Protein AF-A0A7C2B8N5-F1 (afdb_monomer)

pLDDT: mean 96.82, std 4.39, range [64.5, 98.81]

Radius of gyration: 12.58 Å; Cα contacts (8 Å, |Δi|>4): 147; chains: 1; bounding box: 30×23×36 Å

Solvent-accessible surface area (backbone atoms only — not comparable to full-atom values): 4680 Å² total; per-residue (Å²): 63,78,80,43,49,67,46,36,56,70,72,40,54,46,39,40,76,41,61,81,78,82,74,88,53,50,61,66,39,82,42,76,41,60,43,85,88,76,62,50,72,46,35,35,23,34,25,64,42,22,41,72,56,55,73,77,50,73,66,58,68,32,26,47,59,74,46,32,58,76,34,74,66,43,25,71,74,68,67,57,129

Secondary structure (DSSP, 8-state):
-TTTHHHHTTTPPEEGGG--------TT-EEEEE-TTT--EEEEEEESS-HHHHHH-SSSEEEEEEEETTSHHHHHHH---

Nearest PDB structures (foldseek):
  3d79-assembly1_A  TM=9.482E-01  e=1.848E-07  Pyrococcus horikoshii
  1q7h-assembly1_A  TM=9.330E-01  e=6.823E-07  Thermoplasma acidophilum DSM 1728
  5vyc-assembly6_k6  TM=9.193E-01  e=3.663E-05  Homo sapiens
  3r90-assembly1_D  TM=9.003E-01  e=7.513E-05  Homo sapiens
  3zv0-assembly1_C  TM=9.008E-01  e=5.591E-03  Saccharomyces cerevisiae S288C

Mean predicted aligned error: 2.44 Å

Foldseek 3Di:
DVVCVVVVLVQDFDKLQNDDDDDFDAQQDKDFDADPPPRDTFFIFGARHTPVVSVVDRTDGGTRTDDGCPDPVNCVVPVDD

Structure (mmCIF, N/CA/C/O backbone):
data_AF-A0A7C2B8N5-F1
#
_entry.id   AF-A0A7C2B8N5-F1
#
loop_
_atom_site.group_PDB
_atom_site.id
_atom_site.type_symbol
_atom_site.label_atom_id
_atom_site.label_alt_id
_atom_site.label_comp_id
_atom_site.label_asym_id
_atom_site.label_entity_id
_atom_site.label_seq_id
_atom_site.pdbx_PDB_ins_code
_atom_site.Cartn_x
_atom_site.Cartn_y
_atom_site.Cartn_z
_atom_site.occupancy
_atom_site.B_iso_or_equiv
_atom_site.auth_seq_id
_atom_site.auth_comp_id
_atom_site.auth_asym_id
_atom_site.auth_atom_id
_atom_site.pdbx_PDB_model_num
ATOM 1 N N . ASP A 1 1 ? 2.722 6.479 4.773 1.00 96.50 1 ASP A N 1
ATOM 2 C CA . ASP A 1 1 ? 3.672 7.589 4.877 1.00 96.50 1 ASP A CA 1
ATOM 3 C C . ASP A 1 1 ? 4.777 7.315 3.867 1.00 96.50 1 ASP A C 1
ATOM 5 O O . ASP A 1 1 ? 4.738 6.290 3.187 1.00 96.50 1 ASP A O 1
ATOM 9 N N . MET A 1 2 ? 5.757 8.205 3.750 1.00 97.56 2 MET A N 1
ATOM 10 C CA . MET A 1 2 ? 6.865 7.990 2.816 1.00 97.56 2 MET A CA 1
ATOM 11 C C . MET A 1 2 ? 7.816 6.864 3.249 1.00 97.56 2 MET A C 1
ATOM 13 O O . MET A 1 2 ? 8.504 6.299 2.403 1.00 97.56 2 MET A O 1
ATOM 17 N N . GLY A 1 3 ? 7.829 6.489 4.533 1.00 97.56 3 GLY A N 1
ATOM 18 C CA . GLY A 1 3 ? 8.642 5.384 5.044 1.00 97.56 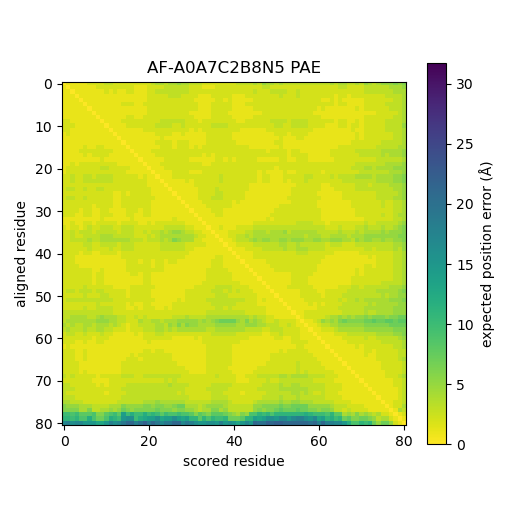3 GLY A CA 1
ATOM 19 C C . GLY A 1 3 ? 8.154 4.015 4.567 1.00 97.56 3 GLY A C 1
ATOM 20 O O . GLY A 1 3 ? 8.968 3.143 4.280 1.00 97.56 3 GLY A O 1
ATOM 21 N N . ALA A 1 4 ? 6.841 3.833 4.408 1.00 97.69 4 ALA A N 1
ATOM 22 C CA . ALA A 1 4 ? 6.246 2.585 3.927 1.00 97.69 4 ALA A CA 1
ATOM 23 C C . ALA A 1 4 ? 6.470 2.328 2.423 1.00 97.69 4 ALA A C 1
ATOM 25 O O . ALA A 1 4 ? 6.564 1.172 2.004 1.00 97.69 4 ALA A O 1
ATOM 26 N N . VAL A 1 5 ? 6.586 3.387 1.613 1.00 98.12 5 VAL A N 1
ATOM 27 C CA . VAL A 1 5 ? 6.698 3.313 0.142 1.00 98.12 5 VAL A CA 1
ATOM 28 C C . VAL A 1 5 ? 7.799 2.354 -0.341 1.00 98.12 5 VAL A C 1
ATOM 30 O O . VAL A 1 5 ? 7.473 1.436 -1.098 1.00 98.12 5 VAL A O 1
ATOM 33 N N . PRO A 1 6 ? 9.079 2.477 0.075 1.00 97.94 6 PRO A N 1
ATOM 34 C CA . PRO A 1 6 ? 10.130 1.577 -0.402 1.00 97.94 6 PRO A CA 1
ATOM 35 C C . PRO A 1 6 ? 9.891 0.116 -0.013 1.00 97.94 6 PRO A C 1
ATOM 37 O O . PRO A 1 6 ? 10.324 -0.780 -0.729 1.00 97.94 6 PRO A O 1
ATOM 40 N N . HIS A 1 7 ? 9.198 -0.160 1.093 1.00 98.31 7 HIS A N 1
ATOM 41 C CA . HIS A 1 7 ? 8.891 -1.534 1.487 1.00 98.31 7 HIS A CA 1
ATOM 42 C C . HIS A 1 7 ? 7.823 -2.150 0.583 1.00 98.31 7 HIS A C 1
ATOM 44 O O . HIS A 1 7 ? 7.983 -3.282 0.129 1.00 98.31 7 HIS A O 1
ATOM 50 N N . ILE A 1 8 ? 6.768 -1.398 0.268 1.00 98.38 8 ILE A N 1
ATOM 51 C CA . ILE A 1 8 ? 5.695 -1.866 -0.618 1.00 98.38 8 ILE A CA 1
ATOM 52 C C . ILE A 1 8 ? 6.223 -2.042 -2.051 1.00 98.38 8 ILE A C 1
ATOM 54 O O . ILE A 1 8 ? 5.923 -3.044 -2.692 1.00 98.38 8 ILE A O 1
ATOM 58 N N . LEU A 1 9 ? 7.111 -1.154 -2.516 1.00 97.62 9 LEU A N 1
ATOM 59 C CA . LEU A 1 9 ? 7.842 -1.315 -3.785 1.00 97.62 9 LEU A CA 1
ATOM 60 C C . LEU A 1 9 ? 8.827 -2.499 -3.797 1.00 97.62 9 LEU A C 1
ATOM 62 O O . LEU A 1 9 ? 9.391 -2.823 -4.838 1.00 97.62 9 LEU A O 1
ATOM 66 N N . ASN A 1 10 ? 9.039 -3.155 -2.656 1.00 97.56 10 ASN A N 1
ATOM 67 C CA . ASN A 1 10 ? 9.780 -4.410 -2.538 1.00 97.56 10 ASN A CA 1
ATOM 68 C C . ASN A 1 10 ? 8.857 -5.610 -2.249 1.00 97.56 10 ASN A C 1
ATOM 70 O O . ASN A 1 10 ? 9.340 -6.690 -1.911 1.00 97.56 10 ASN A O 1
ATOM 74 N N . GLY A 1 11 ? 7.540 -5.438 -2.392 1.00 97.00 11 GLY A N 1
ATOM 75 C CA . GLY A 1 11 ? 6.547 -6.502 -2.244 1.00 97.00 11 GLY A CA 1
ATOM 76 C C . GLY A 1 11 ? 6.008 -6.697 -0.831 1.00 97.00 11 GLY A C 1
ATOM 77 O O . GLY A 1 11 ? 5.351 -7.703 -0.576 1.00 97.00 11 GLY A O 1
ATOM 78 N N . ALA A 1 12 ? 6.260 -5.764 0.091 1.00 98.56 12 ALA A N 1
ATOM 79 C CA . ALA A 1 12 ? 5.579 -5.779 1.378 1.00 98.56 12 ALA A CA 1
ATOM 80 C C . ALA A 1 12 ? 4.082 -5.462 1.223 1.00 98.56 12 ALA A C 1
ATOM 82 O O . ALA A 1 12 ? 3.662 -4.728 0.325 1.00 98.56 12 ALA A O 1
ATOM 83 N N . ASP A 1 13 ? 3.287 -5.984 2.151 1.00 98.69 13 ASP A N 1
ATOM 84 C CA . ASP A 1 13 ? 1.890 -5.596 2.317 1.00 98.69 13 ASP A CA 1
ATOM 85 C C . ASP A 1 13 ? 1.771 -4.218 2.982 1.00 98.69 13 ASP A C 1
ATOM 87 O O . ASP A 1 13 ? 2.680 -3.767 3.688 1.00 98.69 13 ASP A O 1
ATOM 91 N N . VAL A 1 14 ? 0.629 -3.554 2.796 1.00 98.50 14 VAL A N 1
ATOM 92 C CA . VAL A 1 14 ? 0.371 -2.271 3.456 1.00 98.50 14 VAL A CA 1
ATOM 93 C C . VAL A 1 14 ? -0.042 -2.529 4.897 1.00 98.50 14 VAL A C 1
ATOM 95 O O . VAL A 1 14 ? -1.070 -3.151 5.185 1.00 98.50 14 VAL A O 1
ATOM 98 N N . MET A 1 15 ? 0.772 -2.027 5.816 1.00 98.44 15 MET A N 1
ATOM 99 C CA . MET A 1 15 ? 0.552 -2.148 7.252 1.00 98.44 15 MET A CA 1
ATOM 100 C C . MET A 1 15 ? -0.164 -0.904 7.779 1.00 98.44 15 MET A C 1
ATOM 102 O O . MET A 1 15 ? 0.158 0.207 7.362 1.00 98.44 15 MET A O 1
ATOM 106 N N . VAL A 1 16 ? -1.070 -1.082 8.745 1.00 98.38 16 VAL A N 1
ATOM 107 C CA . VAL A 1 16 ? -1.856 0.007 9.362 1.00 98.38 16 VAL A CA 1
ATOM 108 C C . VAL A 1 16 ? -0.997 1.213 9.780 1.00 98.38 16 VAL A C 1
ATOM 110 O O . VAL A 1 16 ? -1.370 2.329 9.428 1.00 98.38 16 VAL A O 1
ATOM 113 N N . PRO A 1 17 ? 0.171 1.053 10.448 1.00 97.81 17 PRO A N 1
ATOM 114 C CA . PRO A 1 17 ? 0.975 2.202 10.878 1.00 97.81 17 PRO A CA 1
ATOM 115 C C . PRO A 1 17 ? 1.481 3.086 9.732 1.00 97.81 17 PRO A C 1
ATOM 117 O O . PRO A 1 17 ? 1.805 4.244 9.960 1.00 97.81 17 PRO A O 1
ATOM 120 N N . GLY A 1 18 ? 1.570 2.537 8.517 1.00 97.50 18 GLY A N 1
ATOM 121 C CA . GLY A 1 18 ? 2.010 3.255 7.328 1.00 97.50 18 GLY A CA 1
ATOM 122 C C . GLY A 1 18 ? 0.879 3.959 6.579 1.00 97.50 18 GLY A C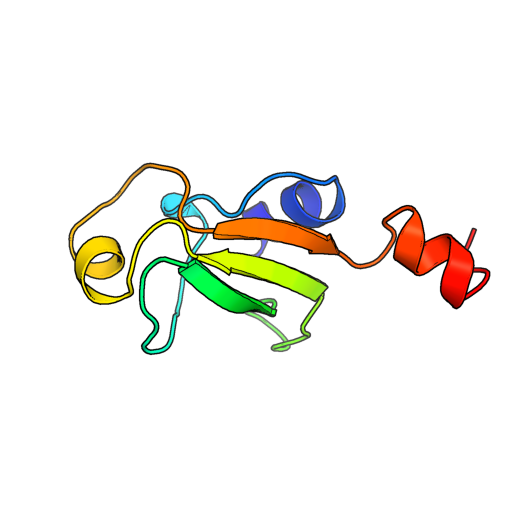 1
ATOM 123 O O . GLY A 1 18 ? 1.150 4.579 5.557 1.00 97.50 18 GLY A O 1
ATOM 124 N N . ILE A 1 19 ? -0.377 3.887 7.022 1.00 97.81 19 ILE A N 1
ATOM 125 C CA . ILE A 1 19 ? -1.500 4.551 6.348 1.00 97.81 19 ILE A CA 1
ATOM 126 C C . ILE A 1 19 ? -1.738 5.914 7.002 1.00 97.81 19 ILE A C 1
ATOM 128 O O . ILE A 1 19 ? -1.933 6.004 8.209 1.00 97.81 19 ILE A O 1
ATOM 132 N N . VAL A 1 20 ? -1.704 6.981 6.198 1.00 97.50 20 VAL A N 1
ATOM 133 C CA . VAL A 1 20 ? -1.881 8.370 6.676 1.00 97.50 20 VAL A CA 1
ATOM 134 C C . VAL A 1 20 ? -3.290 8.876 6.381 1.00 97.50 20 VAL A C 1
ATOM 136 O O . VAL A 1 20 ? -3.919 9.498 7.229 1.00 97.50 20 VAL A O 1
ATOM 139 N N . THR A 1 21 ? -3.795 8.582 5.185 1.00 96.81 21 THR A N 1
ATOM 140 C CA . THR A 1 21 ? -5.140 8.933 4.727 1.00 96.81 21 THR A CA 1
ATOM 141 C C . THR A 1 21 ? -5.723 7.772 3.942 1.00 96.81 21 THR A C 1
ATOM 143 O O . THR A 1 21 ? -4.983 7.009 3.322 1.00 96.81 21 THR A O 1
ATOM 146 N N . PHE A 1 22 ? -7.044 7.636 3.968 1.00 97.75 22 PHE A N 1
ATOM 147 C CA . PHE A 1 22 ? -7.760 6.598 3.239 1.00 97.75 22 PHE A CA 1
ATOM 148 C C . PHE A 1 22 ? -9.207 7.025 2.963 1.00 97.75 22 PHE A C 1
ATOM 150 O O . PHE A 1 22 ? -9.764 7.850 3.690 1.00 97.75 22 PHE A O 1
ATOM 157 N N . GLY A 1 23 ? -9.782 6.483 1.887 1.00 97.19 23 GLY A N 1
ATOM 158 C CA . GLY A 1 23 ? -11.206 6.602 1.566 1.00 97.19 23 GLY A CA 1
ATOM 159 C C . GLY A 1 23 ? -12.032 5.464 2.170 1.00 97.19 23 GLY A C 1
ATOM 160 O O . GLY A 1 23 ? -11.526 4.674 2.961 1.00 97.19 23 GLY A O 1
ATOM 161 N N . GLU A 1 24 ? -13.298 5.365 1.776 1.00 98.31 24 GLU A N 1
ATOM 162 C CA . GLU A 1 24 ? -14.181 4.275 2.207 1.00 98.31 24 GLU A CA 1
ATOM 163 C C . GLU A 1 24 ? -14.017 3.040 1.315 1.00 98.31 24 GLU A C 1
ATOM 165 O O . GLU A 1 24 ? -13.971 3.165 0.090 1.00 98.31 24 GLU A O 1
ATOM 170 N N . PHE A 1 25 ? -13.918 1.865 1.936 1.00 98.38 25 PHE A N 1
ATOM 171 C CA . PHE A 1 25 ? -13.841 0.562 1.272 1.00 98.38 25 PHE A CA 1
ATOM 172 C C . PHE A 1 25 ? -14.129 -0.560 2.272 1.00 98.38 25 PHE A C 1
ATOM 174 O O . PHE A 1 25 ? -13.911 -0.407 3.477 1.00 98.38 25 PHE A O 1
ATOM 181 N N . GLU A 1 26 ? -14.565 -1.705 1.761 1.00 98.62 26 GLU A N 1
ATOM 182 C CA . GLU A 1 26 ? -14.874 -2.891 2.552 1.00 98.62 26 GLU A CA 1
ATOM 183 C C . GLU A 1 26 ? -13.760 -3.941 2.465 1.00 98.62 26 GLU A C 1
ATOM 185 O O . GLU A 1 26 ? -12.888 -3.921 1.590 1.00 98.62 26 GLU A O 1
ATOM 190 N N . VAL A 1 27 ? -13.783 -4.900 3.394 1.00 98.62 27 VAL A N 1
ATOM 191 C CA . VAL A 1 27 ? -12.883 -6.059 3.334 1.00 98.62 27 VAL A CA 1
ATOM 192 C C . VAL A 1 27 ? -13.111 -6.814 2.022 1.00 98.62 27 VAL A C 1
ATOM 194 O O . VAL A 1 27 ? -14.234 -7.182 1.686 1.00 98.62 27 VAL A O 1
ATOM 197 N N . GLY A 1 28 ? -12.027 -7.110 1.308 1.00 98.62 28 GLY A N 1
ATOM 198 C CA . GLY A 1 28 ? -12.049 -7.840 0.043 1.00 98.62 28 GLY A CA 1
ATOM 199 C C . GLY A 1 28 ? -12.040 -6.957 -1.205 1.00 98.62 28 GLY A C 1
ATOM 200 O O . GLY A 1 28 ? -11.704 -7.481 -2.274 1.00 98.62 28 GLY A O 1
ATOM 201 N N . ASP A 1 29 ? -12.315 -5.657 -1.074 1.00 98.81 29 ASP A N 1
ATOM 202 C CA . ASP A 1 29 ? -12.267 -4.706 -2.185 1.00 98.81 29 ASP A CA 1
ATOM 203 C C . ASP A 1 29 ? -10.858 -4.580 -2.771 1.00 98.81 29 ASP A C 1
ATOM 205 O O . ASP A 1 29 ? -9.841 -4.732 -2.083 1.00 98.81 29 ASP A O 1
ATOM 209 N N . ILE A 1 30 ? -10.797 -4.275 -4.068 1.00 98.69 30 ILE A N 1
ATOM 210 C CA . ILE A 1 30 ? -9.549 -3.915 -4.739 1.00 98.69 30 ILE A CA 1
ATOM 211 C C . ILE A 1 30 ? -9.307 -2.422 -4.548 1.00 98.69 30 ILE A C 1
ATOM 213 O O . ILE A 1 30 ? -10.112 -1.594 -4.966 1.00 98.69 30 ILE A O 1
ATOM 217 N N . VAL A 1 31 ? -8.168 -2.090 -3.949 1.00 98.69 31 VAL A N 1
ATOM 218 C CA . VAL A 1 31 ? -7.781 -0.719 -3.610 1.00 98.69 31 VAL A CA 1
ATOM 219 C C . VAL A 1 31 ? -6.441 -0.370 -4.243 1.00 98.69 31 VAL A C 1
ATOM 221 O O . VAL A 1 31 ? -5.585 -1.235 -4.448 1.00 98.69 31 VAL A O 1
ATOM 224 N N . TYR A 1 32 ? -6.244 0.908 -4.549 1.00 98.50 32 TYR A N 1
ATOM 225 C CA . TYR A 1 32 ? -4.937 1.432 -4.932 1.00 98.50 32 TYR A CA 1
ATOM 226 C C . TYR A 1 32 ? -4.206 2.005 -3.713 1.00 98.50 32 TYR A C 1
ATOM 228 O O . TYR A 1 32 ? -4.816 2.326 -2.696 1.00 98.50 32 TYR A O 1
ATOM 236 N N . VAL A 1 33 ? -2.890 2.154 -3.837 1.00 98.50 33 VAL A N 1
ATOM 237 C CA . VAL A 1 33 ? -2.024 2.793 -2.841 1.00 98.50 33 VAL A CA 1
ATOM 238 C C . VAL A 1 33 ? -1.242 3.903 -3.527 1.00 98.50 33 VAL A C 1
ATOM 240 O O . VAL A 1 33 ? -0.576 3.656 -4.539 1.00 98.50 33 VAL A O 1
ATOM 243 N N . ASP A 1 34 ? -1.321 5.113 -2.982 1.00 98.25 34 ASP A N 1
ATOM 244 C CA . ASP A 1 34 ? -0.594 6.288 -3.445 1.00 98.25 34 ASP A CA 1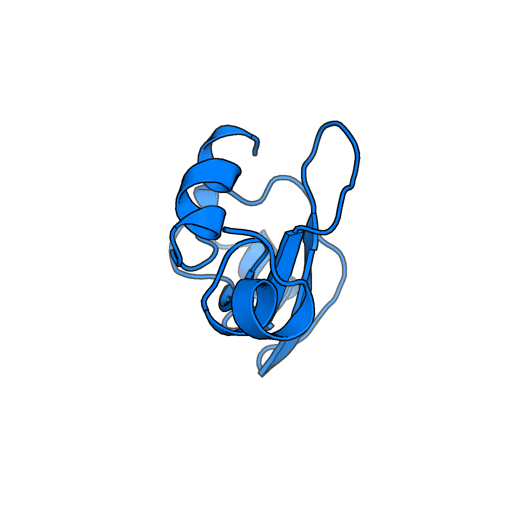
ATOM 245 C C . ASP A 1 34 ? 0.379 6.837 -2.390 1.00 98.25 34 ASP A C 1
ATOM 247 O O . ASP A 1 34 ? 0.335 6.494 -1.206 1.00 98.25 34 ASP A O 1
ATOM 251 N N . ASP A 1 35 ? 1.340 7.640 -2.848 1.00 96.75 35 ASP A N 1
ATOM 252 C CA . ASP A 1 35 ? 2.270 8.342 -1.963 1.00 96.75 35 ASP A CA 1
ATOM 253 C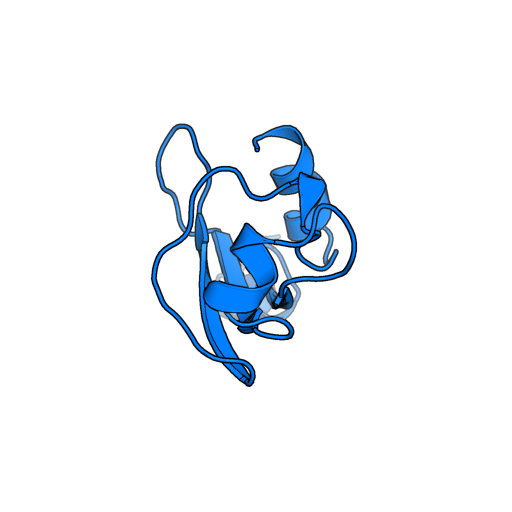 C . ASP A 1 35 ? 1.655 9.647 -1.422 1.00 96.75 35 ASP A C 1
ATOM 255 O O . ASP A 1 35 ? 0.855 10.294 -2.093 1.00 96.75 35 ASP A O 1
ATOM 259 N N . VAL A 1 36 ? 2.034 10.052 -0.208 1.00 94.56 36 VAL A N 1
ATOM 260 C CA . VAL A 1 36 ? 1.421 11.213 0.471 1.00 94.56 36 VAL A CA 1
ATOM 261 C C . VAL A 1 36 ? 1.917 12.570 -0.037 1.00 94.56 36 VAL A C 1
ATOM 263 O O . VAL A 1 36 ? 1.347 13.593 0.324 1.00 94.56 36 VAL A O 1
ATOM 266 N N . GLU A 1 37 ? 2.995 12.610 -0.825 1.00 93.62 37 GLU A N 1
ATOM 267 C CA . GLU A 1 37 ? 3.585 13.868 -1.304 1.00 93.62 37 GLU A CA 1
ATOM 268 C C . GLU A 1 37 ? 3.001 14.301 -2.650 1.00 93.62 37 GLU A C 1
ATOM 270 O O . GLU A 1 37 ? 2.759 15.481 -2.892 1.00 93.62 37 GLU A O 1
ATOM 275 N N . LYS A 1 38 ? 2.835 13.341 -3.558 1.00 94.94 38 LYS A N 1
ATOM 276 C CA . LYS A 1 38 ? 2.508 13.540 -4.971 1.00 94.94 38 LYS A CA 1
ATOM 277 C C . LYS A 1 38 ? 1.278 12.754 -5.405 1.00 94.94 38 LYS A C 1
ATOM 279 O O . LYS A 1 38 ? 0.916 12.857 -6.575 1.00 94.94 38 LYS A O 1
ATOM 284 N N . HIS A 1 39 ? 0.673 11.958 -4.519 1.00 95.62 39 HIS A N 1
ATOM 285 C CA . HIS A 1 39 ? -0.496 11.128 -4.822 1.00 95.62 39 HIS A CA 1
ATOM 286 C C . HIS A 1 39 ? -0.289 10.220 -6.039 1.00 95.62 39 HIS A C 1
ATOM 288 O O . HIS A 1 39 ? -1.206 9.946 -6.816 1.00 95.62 39 HIS A O 1
ATOM 294 N N . ARG A 1 40 ? 0.949 9.750 -6.249 1.00 96.31 40 ARG A N 1
ATOM 295 C CA . ARG A 1 40 ? 1.231 8.813 -7.336 1.00 96.31 40 ARG A CA 1
ATOM 296 C C . ARG A 1 40 ? 0.846 7.425 -6.885 1.00 96.31 40 ARG A C 1
ATOM 298 O O . ARG A 1 40 ? 1.433 6.896 -5.946 1.00 96.31 40 ARG A O 1
ATOM 305 N N . VAL A 1 41 ? -0.095 6.831 -7.603 1.00 98.06 41 VAL A N 1
ATOM 306 C CA . VAL A 1 41 ? -0.443 5.425 -7.434 1.00 98.06 41 VAL A CA 1
ATOM 307 C C . VAL A 1 41 ? 0.758 4.567 -7.812 1.00 98.06 41 VAL A C 1
ATOM 309 O O . VAL A 1 41 ? 1.283 4.676 -8.921 1.00 98.06 41 VAL A O 1
ATOM 312 N N . PHE A 1 42 ? 1.196 3.716 -6.889 1.00 98.00 42 PHE A N 1
ATOM 313 C CA . PHE A 1 42 ? 2.362 2.856 -7.095 1.00 98.00 42 PHE A CA 1
ATOM 314 C C . PHE A 1 42 ? 2.103 1.387 -6.754 1.00 98.00 42 PHE A C 1
ATOM 316 O O . PHE A 1 42 ? 2.941 0.543 -7.071 1.00 98.00 42 PHE A O 1
ATOM 323 N N . ALA A 1 43 ? 0.966 1.064 -6.137 1.00 98.62 43 ALA A N 1
ATOM 324 C CA . ALA A 1 43 ? 0.553 -0.311 -5.899 1.00 98.62 43 ALA A CA 1
ATOM 325 C C . ALA A 1 43 ? -0.968 -0.471 -5.975 1.00 98.62 43 ALA A C 1
ATOM 327 O O . ALA A 1 43 ? -1.730 0.484 -5.820 1.00 98.62 43 ALA A O 1
ATOM 328 N N . VAL A 1 44 ? -1.391 -1.709 -6.205 1.00 98.69 44 VAL A N 1
ATOM 329 C CA . VAL A 1 44 ? -2.774 -2.177 -6.119 1.00 98.69 44 VAL A CA 1
ATOM 330 C C . VAL A 1 44 ? -2.790 -3.391 -5.201 1.00 98.69 44 VAL A C 1
ATOM 332 O O . VAL A 1 44 ? -1.887 -4.234 -5.237 1.00 98.69 44 VAL A O 1
ATOM 335 N N . GLY A 1 45 ? -3.817 -3.491 -4.370 1.00 98.69 45 GLY A N 1
ATOM 336 C CA . GLY A 1 45 ? -3.955 -4.563 -3.402 1.00 98.69 45 GLY A CA 1
ATOM 337 C C . GLY A 1 45 ? -5.403 -4.922 -3.112 1.00 98.69 45 GLY A C 1
ATOM 338 O O . GLY A 1 45 ? -6.329 -4.300 -3.622 1.00 98.69 45 GLY A O 1
ATOM 339 N N . GLN A 1 46 ? -5.581 -5.947 -2.286 1.00 98.81 46 GLN A N 1
ATOM 340 C CA . GLN A 1 46 ? -6.876 -6.333 -1.743 1.00 98.81 46 GLN A CA 1
ATOM 341 C C . GLN A 1 46 ? -6.970 -5.905 -0.279 1.00 98.81 46 GLN A C 1
ATOM 343 O O . GLN A 1 46 ? -6.090 -6.249 0.516 1.00 98.81 46 GLN A O 1
ATOM 348 N N . ALA A 1 47 ? -8.037 -5.198 0.083 1.00 98.81 47 ALA A N 1
ATOM 349 C CA . ALA A 1 47 ? -8.316 -4.821 1.459 1.00 98.81 47 ALA A CA 1
ATOM 350 C C . ALA A 1 47 ? -8.503 -6.069 2.339 1.00 98.81 47 ALA A C 1
ATOM 352 O O . ALA A 1 47 ? -9.283 -6.966 2.025 1.00 98.81 47 ALA A O 1
ATOM 353 N N . LEU A 1 48 ? -7.762 -6.131 3.441 1.00 98.69 48 LEU A N 1
ATOM 354 C CA . LEU A 1 48 ? -7.910 -7.141 4.493 1.00 98.69 48 LEU A CA 1
ATOM 355 C C . LEU A 1 48 ? -8.654 -6.595 5.715 1.00 98.69 48 LEU A C 1
ATOM 357 O O . LEU A 1 48 ? -9.163 -7.379 6.506 1.00 98.69 48 LEU A O 1
ATOM 361 N N . MET A 1 49 ? -8.695 -5.270 5.847 1.00 98.44 49 MET A N 1
ATOM 362 C CA . MET A 1 49 ? -9.458 -4.515 6.838 1.00 98.44 49 MET A CA 1
ATOM 363 C C . MET A 1 49 ? -10.326 -3.515 6.080 1.00 98.44 49 MET A C 1
ATOM 365 O O . MET A 1 49 ? -9.849 -2.938 5.106 1.00 98.44 49 MET A O 1
ATOM 369 N N . GLY A 1 50 ? -11.571 -3.309 6.503 1.00 98.44 50 GLY A N 1
ATOM 370 C CA . GLY A 1 50 ? -12.423 -2.248 5.957 1.00 98.44 50 GLY A CA 1
ATOM 371 C C . GLY A 1 50 ? -12.054 -0.883 6.544 1.00 98.44 50 GLY A C 1
ATOM 372 O O . GLY A 1 50 ? -11.389 -0.808 7.581 1.00 98.44 50 GLY A O 1
ATOM 373 N N . SER A 1 51 ? -12.514 0.206 5.928 1.00 97.94 51 SER A N 1
ATOM 374 C CA . SER A 1 51 ? -12.267 1.575 6.406 1.00 97.94 51 SER A CA 1
ATOM 375 C C . SER A 1 51 ? -12.759 1.799 7.842 1.00 97.94 51 SER A C 1
ATOM 377 O O . SER A 1 51 ? -12.094 2.491 8.612 1.00 97.94 51 SER A O 1
ATOM 379 N N . GLY A 1 52 ? -13.879 1.180 8.234 1.00 97.88 52 GLY A N 1
ATOM 380 C CA . GLY A 1 52 ? -14.400 1.220 9.605 1.00 97.88 52 GLY A CA 1
ATOM 381 C C . GLY A 1 52 ? -13.420 0.643 10.632 1.00 97.88 52 GLY A C 1
ATOM 382 O O . GLY A 1 52 ? -13.037 1.332 11.574 1.00 97.88 52 GLY A O 1
ATOM 383 N N . GLU A 1 53 ? -12.941 -0.583 10.410 1.00 97.75 53 GLU A N 1
ATOM 384 C CA . GLU A 1 53 ? -11.941 -1.231 11.273 1.00 97.75 53 GLU A CA 1
ATOM 385 C C . GLU A 1 53 ? -10.617 -0.454 11.278 1.00 97.75 53 GLU A C 1
ATOM 387 O O . GLU A 1 53 ? -9.993 -0.264 12.326 1.00 97.75 53 GLU A O 1
ATOM 392 N N . LEU A 1 54 ? -10.206 0.051 10.112 1.00 97.00 54 LEU A N 1
ATOM 393 C CA . LEU A 1 54 ? -8.957 0.783 9.942 1.00 97.00 54 LEU A CA 1
ATOM 394 C C . LEU A 1 54 ? -8.898 2.075 10.775 1.00 97.00 54 LEU A C 1
ATOM 396 O O . LEU A 1 54 ? -7.815 2.479 11.193 1.00 97.00 54 LEU A O 1
ATOM 400 N N . ARG A 1 55 ? -10.049 2.706 11.057 1.00 96.88 55 ARG A N 1
ATOM 401 C CA . ARG A 1 55 ? -10.151 3.881 11.947 1.00 96.88 55 ARG A CA 1
ATOM 402 C C . ARG A 1 55 ? -9.880 3.541 13.412 1.00 96.88 55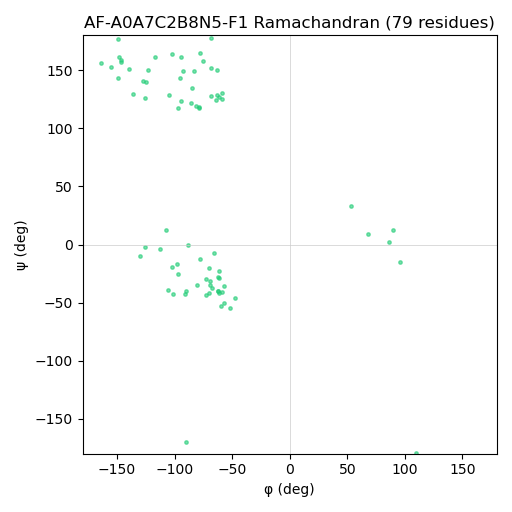 ARG A C 1
ATOM 404 O O . ARG A 1 55 ? -9.400 4.397 14.153 1.00 96.88 55 ARG A O 1
ATOM 411 N N . GLU A 1 56 ? -10.210 2.325 13.835 1.00 97.25 56 GLU A N 1
ATOM 412 C CA . GLU A 1 56 ? -10.170 1.911 15.242 1.00 97.25 56 GLU A CA 1
ATOM 413 C C . GLU A 1 56 ? -8.876 1.171 15.604 1.00 97.25 56 GLU A C 1
ATOM 415 O O . GLU A 1 56 ? -8.437 1.193 16.759 1.00 97.25 56 GLU A O 1
ATOM 420 N N . THR A 1 57 ? -8.223 0.544 14.623 1.00 96.06 57 THR A N 1
ATOM 421 C CA . THR A 1 57 ? -6.987 -0.213 14.836 1.00 96.06 57 THR A CA 1
ATOM 422 C C . THR A 1 57 ? -5.724 0.619 14.608 1.00 96.06 57 THR A C 1
ATOM 424 O O . THR A 1 57 ? -5.666 1.530 13.790 1.00 96.06 57 THR A O 1
ATOM 427 N N . LYS A 1 58 ? -4.651 0.279 15.333 1.00 93.88 58 LYS A N 1
ATOM 428 C CA . LYS A 1 58 ? -3.320 0.907 15.192 1.00 93.88 58 LYS A CA 1
ATOM 429 C C . LYS A 1 58 ? -2.259 -0.038 14.633 1.00 93.88 58 LYS A C 1
ATOM 431 O O . LYS A 1 58 ? -1.098 0.346 14.501 1.00 93.88 58 LYS A O 1
ATOM 436 N N . ARG A 1 59 ? -2.604 -1.306 14.404 1.00 96.69 59 ARG A N 1
ATOM 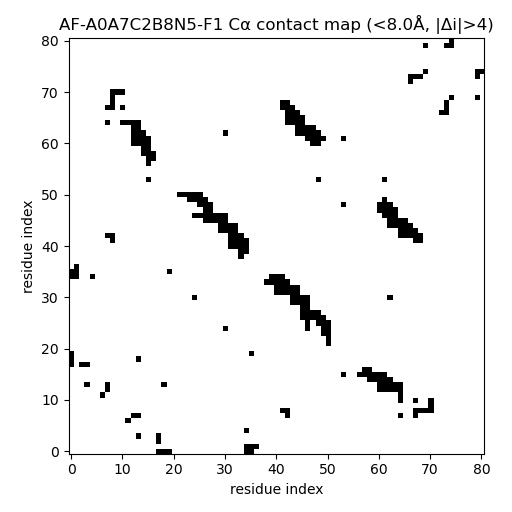437 C CA . ARG A 1 59 ? -1.658 -2.368 14.038 1.00 96.69 59 ARG A CA 1
ATOM 438 C C . ARG A 1 59 ? -2.329 -3.387 13.131 1.00 96.69 59 ARG A C 1
ATOM 440 O O . ARG A 1 59 ? -3.544 -3.519 13.122 1.00 96.69 59 ARG A O 1
ATOM 447 N N . GLY A 1 60 ? -1.500 -4.155 12.436 1.00 97.88 60 GLY A N 1
ATOM 448 C CA . GLY A 1 60 ? -1.945 -5.221 11.549 1.00 97.88 60 GLY A CA 1
ATOM 449 C C . GLY A 1 60 ? -1.713 -4.889 10.084 1.00 97.88 60 GLY A C 1
ATOM 450 O O . GLY A 1 60 ? -1.139 -3.853 9.735 1.00 97.88 60 GLY A O 1
ATOM 451 N N . LYS A 1 61 ? -2.115 -5.830 9.237 1.00 98.50 61 LYS A N 1
ATOM 452 C CA . LYS A 1 61 ? -2.009 -5.743 7.787 1.00 98.50 61 LYS A CA 1
ATOM 453 C C . LYS A 1 61 ? -3.349 -5.260 7.243 1.00 98.50 61 LYS A C 1
ATOM 455 O O . LYS A 1 61 ? -4.343 -5.954 7.415 1.00 98.50 61 LYS A O 1
ATOM 460 N N . ALA A 1 62 ? -3.357 -4.094 6.611 1.00 98.56 62 ALA A N 1
ATOM 461 C CA . ALA A 1 62 ? -4.572 -3.460 6.113 1.00 98.56 62 ALA A CA 1
ATOM 462 C C . ALA A 1 62 ? -4.889 -3.880 4.676 1.00 98.56 62 ALA A C 1
ATOM 464 O O . ALA A 1 62 ? -6.043 -4.128 4.344 1.00 98.56 62 ALA A O 1
ATOM 465 N N . VAL A 1 63 ? -3.864 -3.989 3.825 1.00 98.75 63 VAL A N 1
ATOM 466 C CA . VAL A 1 63 ? -4.021 -4.335 2.406 1.00 98.75 63 VAL A CA 1
ATOM 467 C C . VAL A 1 63 ? -2.969 -5.363 2.023 1.00 98.75 63 VAL A C 1
ATOM 469 O O . VAL A 1 63 ? -1.779 -5.164 2.265 1.00 98.75 63 VAL A O 1
ATOM 472 N N . ARG A 1 64 ? -3.407 -6.456 1.398 1.00 98.81 64 ARG A N 1
ATOM 473 C CA . ARG A 1 64 ? -2.528 -7.426 0.747 1.00 98.81 64 ARG A CA 1
ATOM 474 C C . ARG A 1 64 ? -2.097 -6.884 -0.610 1.00 98.81 64 ARG A C 1
ATOM 476 O O . ARG A 1 64 ? -2.950 -6.686 -1.474 1.00 98.81 64 ARG A O 1
ATOM 483 N N . THR A 1 65 ? -0.805 -6.673 -0.818 1.00 98.69 65 THR A N 1
ATOM 484 C CA . THR A 1 65 ? -0.270 -6.165 -2.085 1.00 98.69 65 THR A CA 1
ATOM 485 C C . THR A 1 65 ? -0.437 -7.224 -3.175 1.00 98.69 65 THR A C 1
ATOM 487 O O . THR A 1 65 ? -0.055 -8.382 -3.003 1.00 98.69 65 THR A O 1
ATOM 490 N N . LEU A 1 66 ? -1.037 -6.835 -4.302 1.00 98.50 66 LEU A N 1
ATOM 491 C CA . LEU A 1 66 ? -1.242 -7.702 -5.468 1.00 98.50 66 LEU A CA 1
ATOM 492 C C . LEU A 1 66 ? -0.289 -7.348 -6.606 1.00 98.50 66 LEU A C 1
ATOM 494 O O . LEU A 1 66 ? 0.210 -8.238 -7.290 1.00 98.50 66 LEU A O 1
ATOM 498 N N . HIS A 1 67 ? -0.059 -6.054 -6.803 1.00 98.38 67 HIS A N 1
ATOM 499 C CA . HIS A 1 67 ? 0.797 -5.521 -7.848 1.00 98.38 67 HIS A CA 1
ATOM 500 C C . HIS A 1 67 ? 1.443 -4.224 -7.371 1.00 98.38 67 HIS A C 1
ATOM 502 O O . HIS A 1 67 ? 0.798 -3.430 -6.686 1.00 98.38 67 HIS A O 1
ATOM 508 N N . TYR A 1 68 ? 2.695 -3.988 -7.745 1.00 98.31 68 TYR A N 1
ATOM 509 C CA . TYR A 1 68 ? 3.383 -2.733 -7.458 1.00 98.31 68 TYR A CA 1
ATOM 510 C C . TYR A 1 68 ? 4.364 -2.357 -8.568 1.00 98.31 68 TYR A C 1
ATOM 512 O O . TYR A 1 68 ? 4.847 -3.198 -9.331 1.00 98.31 68 TYR A O 1
ATOM 520 N N . ALA A 1 69 ? 4.670 -1.066 -8.656 1.00 97.00 69 ALA A N 1
ATOM 521 C CA . ALA A 1 69 ? 5.608 -0.545 -9.635 1.00 97.00 69 ALA A CA 1
ATOM 522 C C . ALA A 1 69 ? 6.98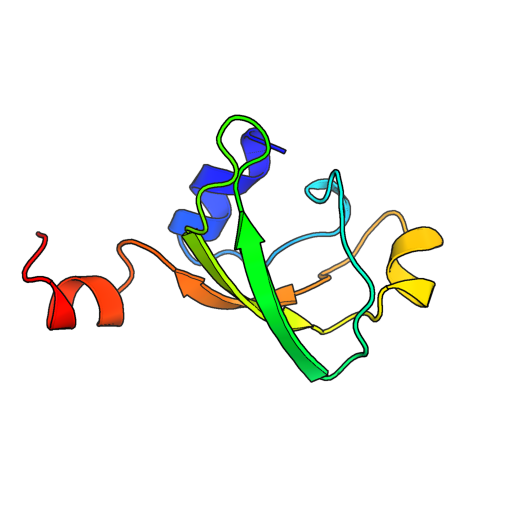6 -1.204 -9.471 1.00 97.00 69 ALA A C 1
ATOM 524 O O . ALA A 1 69 ? 7.584 -1.185 -8.398 1.00 97.00 69 ALA A O 1
ATOM 525 N N . GLY A 1 70 ? 7.502 -1.782 -10.555 1.00 95.94 70 GLY A N 1
ATOM 526 C CA . GLY A 1 70 ? 8.780 -2.495 -10.553 1.00 95.94 70 GLY A CA 1
ATOM 527 C C . GLY A 1 70 ? 8.704 -3.968 -10.142 1.00 95.94 70 GLY A C 1
ATOM 528 O O . GLY A 1 70 ? 9.744 -4.630 -10.135 1.00 95.94 70 GLY A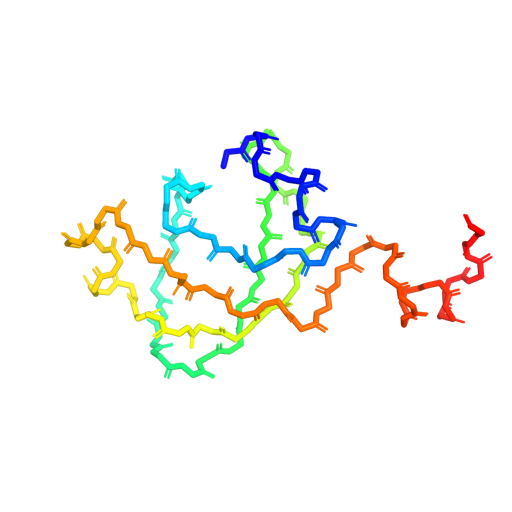 O 1
ATOM 529 N N . ASP A 1 71 ? 7.520 -4.516 -9.856 1.00 97.44 71 ASP A N 1
ATOM 530 C CA . ASP A 1 71 ? 7.365 -5.959 -9.679 1.00 97.44 71 ASP A CA 1
ATOM 531 C C . ASP A 1 71 ? 7.572 -6.744 -10.989 1.00 97.44 71 ASP A C 1
ATOM 533 O O . ASP A 1 71 ? 7.817 -6.193 -12.067 1.00 97.44 71 ASP A O 1
ATOM 537 N N . LYS A 1 72 ? 7.489 -8.075 -10.907 1.00 96.44 72 LYS A N 1
ATOM 538 C CA . LYS A 1 72 ? 7.714 -8.948 -12.068 1.00 96.44 72 LYS A CA 1
ATOM 539 C C . LYS A 1 72 ? 6.751 -8.655 -13.220 1.00 96.44 72 LYS A C 1
ATOM 541 O O . LYS A 1 72 ? 7.182 -8.669 -14.371 1.00 96.44 72 LYS A O 1
ATOM 546 N N . LEU A 1 73 ? 5.476 -8.404 -12.923 1.00 96.25 73 LEU A N 1
ATOM 547 C CA . LEU A 1 73 ? 4.463 -8.120 -13.936 1.00 96.25 73 LEU A CA 1
ATOM 548 C C . LEU A 1 73 ? 4.709 -6.746 -14.567 1.00 96.25 73 LEU A C 1
ATOM 550 O O . LEU A 1 73 ? 4.667 -6.616 -15.787 1.00 96.25 73 LEU A O 1
ATOM 554 N N . TRP A 1 74 ? 5.055 -5.745 -13.758 1.00 96.44 74 TRP A N 1
ATOM 555 C CA . TRP A 1 74 ? 5.406 -4.409 -14.225 1.00 96.44 74 TRP A CA 1
ATOM 556 C C . TRP A 1 74 ? 6.572 -4.457 -15.210 1.00 96.44 74 TRP A C 1
ATOM 558 O O . TRP A 1 74 ? 6.496 -3.900 -16.306 1.00 96.44 74 TR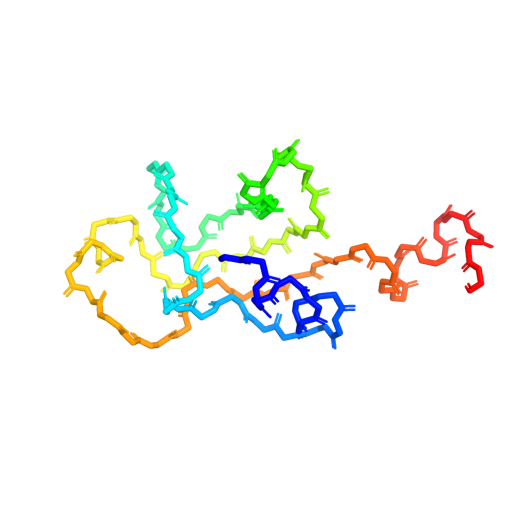P A O 1
ATOM 568 N N . LYS A 1 75 ? 7.656 -5.147 -14.838 1.00 96.31 75 LYS A N 1
ATOM 569 C CA . LYS A 1 75 ? 8.847 -5.292 -15.687 1.00 96.31 75 LYS A CA 1
ATOM 570 C C . LYS A 1 75 ? 8.534 -6.032 -16.983 1.00 96.31 75 LYS A C 1
ATOM 572 O O . LYS A 1 75 ? 9.003 -5.622 -18.041 1.00 96.31 75 LYS A O 1
ATOM 577 N N . LEU A 1 76 ? 7.701 -7.072 -16.912 1.00 96.44 76 LEU A N 1
ATOM 578 C CA . LEU A 1 76 ? 7.259 -7.822 -18.088 1.00 96.44 76 LEU A CA 1
ATOM 579 C C . LEU A 1 76 ? 6.484 -6.934 -19.076 1.00 96.44 76 LEU A C 1
ATOM 581 O O . LEU A 1 76 ? 6.704 -7.037 -20.278 1.00 96.44 76 LEU A O 1
ATOM 585 N N . LEU A 1 77 ? 5.600 -6.065 -18.576 1.00 95.12 77 LEU A N 1
ATOM 586 C CA . LEU A 1 77 ? 4.739 -5.215 -19.406 1.00 95.12 77 LEU A CA 1
ATOM 587 C C . LEU A 1 77 ? 5.449 -3.969 -19.947 1.00 95.12 77 LEU A C 1
ATOM 589 O O . LEU A 1 77 ? 5.155 -3.525 -21.053 1.00 95.12 77 LEU A O 1
ATOM 593 N N . THR A 1 78 ? 6.364 -3.388 -19.172 1.00 94.25 78 THR A N 1
ATOM 594 C CA . THR A 1 78 ? 7.018 -2.114 -19.523 1.00 94.25 78 THR A CA 1
ATOM 595 C C . THR A 1 78 ? 8.389 -2.289 -20.169 1.00 94.25 78 THR A C 1
ATOM 597 O O . THR A 1 78 ? 8.916 -1.339 -20.742 1.00 94.25 78 THR A O 1
ATOM 600 N N . GLY A 1 79 ? 9.005 -3.469 -20.054 1.00 88.88 79 GLY A N 1
ATOM 601 C CA . GLY A 1 79 ? 10.399 -3.682 -20.449 1.00 88.88 79 GLY A CA 1
ATOM 602 C C . GLY A 1 79 ? 11.410 -2.943 -19.561 1.00 88.88 79 GLY A C 1
ATOM 603 O O . GLY A 1 79 ? 12.598 -2.905 -19.887 1.00 88.88 79 GLY A O 1
ATOM 604 N N . ALA A 1 80 ? 10.960 -2.355 -18.445 1.00 79.75 80 ALA A N 1
ATOM 605 C CA . ALA A 1 80 ? 11.833 -1.740 -17.457 1.00 79.75 80 ALA A CA 1
ATOM 606 C C . ALA A 1 80 ? 12.740 -2.813 -16.831 1.00 79.75 80 ALA A C 1
ATOM 608 O O . ALA A 1 80 ? 12.264 -3.861 -16.388 1.00 79.75 80 ALA A O 1
ATOM 609 N N . ARG A 1 81 ? 14.051 -2.554 -16.823 1.00 64.50 81 ARG A N 1
ATOM 610 C CA . ARG A 1 81 ? 15.057 -3.434 -16.210 1.00 64.50 81 ARG A CA 1
ATOM 611 C C . ARG A 1 81 ? 15.120 -3.208 -14.704 1.00 64.50 81 ARG A C 1
ATOM 613 O O . ARG A 1 81 ? 15.200 -2.032 -14.300 1.00 64.50 81 ARG A O 1
#

Sequence (81 aa):
DMGAVPHILNGADVMVPGIVTFGEFEVGDIVYVDDVEKHRVFAVGQALMGSGELRETKRGKAVRTLHYAGDKLWKLLTGAR